Protein AF-A0A415VCZ0-F1 (afdb_monomer_lite)

pLDDT: mean 88.47, std 7.28, range [59.81, 97.19]

Structure (mmCIF, N/CA/C/O backbone):
data_AF-A0A415VCZ0-F1
#
_entry.id   AF-A0A415VCZ0-F1
#
loop_
_atom_site.group_PDB
_atom_site.id
_atom_site.type_symbol
_atom_site.label_atom_id
_atom_site.label_alt_id
_atom_site.label_comp_id
_atom_site.label_asym_id
_atom_site.label_entity_id
_atom_site.label_seq_id
_atom_site.pdbx_PDB_ins_code
_atom_site.Cartn_x
_atom_site.Cartn_y
_atom_site.Cartn_z
_atom_site.occupancy
_atom_site.B_iso_or_equiv
_atom_site.auth_seq_id
_atom_site.auth_comp_id
_atom_site.auth_asym_id
_atom_site.auth_atom_id
_atom_site.pdbx_PDB_model_num
ATOM 1 N N . MET A 1 1 ? 7.143 5.689 17.716 1.00 65.31 1 MET A N 1
ATOM 2 C CA . MET A 1 1 ? 6.639 5.311 16.385 1.00 65.31 1 MET A CA 1
ATOM 3 C C . MET A 1 1 ? 7.524 4.192 15.913 1.00 65.31 1 MET A C 1
ATOM 5 O O . MET A 1 1 ? 8.717 4.418 15.729 1.00 65.31 1 MET A O 1
ATOM 9 N N . ASP A 1 2 ? 6.952 3.003 15.822 1.00 85.00 2 ASP A N 1
ATOM 10 C CA . ASP A 1 2 ? 7.695 1.813 15.439 1.00 85.00 2 ASP A CA 1
ATOM 11 C C . ASP A 1 2 ? 7.909 1.797 13.928 1.00 85.00 2 ASP A C 1
ATOM 13 O O . ASP A 1 2 ? 7.090 2.301 13.151 1.00 85.00 2 ASP A O 1
ATOM 17 N N . ALA A 1 3 ? 9.063 1.277 13.522 1.00 92.06 3 ALA A N 1
ATOM 18 C CA . ALA A 1 3 ? 9.518 1.315 12.146 1.00 92.06 3 ALA A CA 1
ATOM 19 C C . ALA A 1 3 ? 10.310 0.053 11.818 1.00 92.06 3 ALA A C 1
ATOM 21 O O . ALA A 1 3 ? 11.257 -0.302 12.520 1.00 92.06 3 ALA A O 1
ATOM 22 N N . PHE A 1 4 ? 9.958 -0.574 10.703 1.00 95.56 4 PHE A N 1
ATOM 23 C CA . PHE A 1 4 ? 10.697 -1.685 10.123 1.00 95.56 4 PHE A CA 1
ATOM 24 C C . PHE A 1 4 ? 11.292 -1.224 8.801 1.00 95.56 4 PHE A C 1
ATOM 26 O O . PHE A 1 4 ? 10.590 -0.653 7.970 1.00 95.56 4 PHE A O 1
ATOM 33 N N . GLU A 1 5 ? 12.585 -1.462 8.599 1.00 96.75 5 GLU A N 1
ATOM 34 C CA . GLU A 1 5 ? 13.268 -1.171 7.340 1.00 96.75 5 GLU A CA 1
ATOM 35 C C . GLU A 1 5 ? 13.991 -2.422 6.849 1.00 96.75 5 GLU A C 1
ATOM 37 O O . GLU A 1 5 ? 14.791 -3.022 7.565 1.00 96.75 5 GLU A O 1
ATOM 42 N N . TYR A 1 6 ? 13.746 -2.779 5.593 1.00 96.56 6 TYR A N 1
ATOM 43 C CA . TYR A 1 6 ? 14.526 -3.766 4.868 1.00 96.56 6 TYR A CA 1
ATOM 44 C C . TYR A 1 6 ? 15.169 -3.123 3.647 1.00 96.56 6 TYR A C 1
ATOM 46 O O . TYR A 1 6 ? 14.511 -2.431 2.868 1.00 96.56 6 TYR A O 1
ATOM 54 N N . ARG A 1 7 ? 16.458 -3.397 3.447 1.00 97.19 7 ARG A N 1
ATOM 55 C CA . ARG A 1 7 ? 17.233 -2.893 2.316 1.00 97.19 7 ARG A CA 1
ATOM 56 C C . ARG A 1 7 ? 17.904 -4.042 1.577 1.00 97.19 7 ARG A C 1
ATOM 58 O O . ARG A 1 7 ? 18.533 -4.894 2.199 1.00 97.19 7 ARG A O 1
ATOM 65 N N . PHE A 1 8 ? 17.852 -4.014 0.248 1.00 95.88 8 PHE A N 1
ATOM 66 C CA . PHE A 1 8 ? 18.622 -4.930 -0.592 1.00 95.88 8 PHE A CA 1
ATOM 67 C C . PHE A 1 8 ? 19.090 -4.268 -1.887 1.00 95.88 8 PHE A C 1
ATOM 69 O O . PHE A 1 8 ? 18.481 -3.318 -2.375 1.00 95.88 8 PHE A O 1
ATOM 76 N N . THR A 1 9 ? 20.170 -4.794 -2.460 1.00 94.81 9 THR A N 1
ATOM 77 C CA . THR A 1 9 ? 20.721 -4.334 -3.739 1.00 94.81 9 THR A CA 1
ATOM 78 C C . THR A 1 9 ? 20.376 -5.339 -4.832 1.00 94.81 9 THR A C 1
ATOM 80 O O . THR A 1 9 ? 20.633 -6.537 -4.701 1.00 94.81 9 THR A O 1
ATOM 83 N N . SER A 1 10 ? 19.785 -4.852 -5.916 1.00 91.31 10 SER A N 1
ATOM 84 C CA . SER A 1 10 ? 19.474 -5.641 -7.109 1.00 91.31 10 SER A CA 1
ATOM 85 C C . SER A 1 10 ? 20.725 -5.968 -7.924 1.00 91.31 10 SER A C 1
ATOM 87 O O . SER A 1 10 ? 21.788 -5.367 -7.762 1.00 91.31 10 SER A O 1
ATOM 89 N N . LYS A 1 11 ? 20.595 -6.896 -8.878 1.00 88.75 11 LYS A N 1
ATOM 90 C CA . LYS A 1 11 ? 21.693 -7.251 -9.795 1.00 88.75 11 LYS A CA 1
ATOM 91 C C . LYS A 1 11 ? 22.155 -6.085 -10.675 1.00 88.75 11 LYS A C 1
ATOM 93 O O . LYS A 1 11 ? 23.294 -6.095 -11.125 1.00 88.75 11 LYS A O 1
ATOM 98 N N . THR A 1 12 ? 21.282 -5.111 -10.935 1.00 86.50 12 THR A N 1
ATOM 99 C CA . THR A 1 12 ? 21.592 -3.906 -11.721 1.00 86.50 12 THR A CA 1
ATOM 100 C C . THR A 1 12 ? 22.230 -2.799 -10.880 1.00 86.50 12 THR A C 1
ATOM 102 O O . THR A 1 12 ? 22.524 -1.734 -11.412 1.00 86.50 12 THR A O 1
ATOM 105 N N . GLY A 1 13 ? 22.451 -3.034 -9.581 1.00 89.38 13 GLY A N 1
ATOM 106 C CA . GLY A 1 13 ? 23.054 -2.069 -8.663 1.00 89.38 13 GLY A CA 1
ATOM 107 C C . GLY A 1 13 ? 22.066 -1.086 -8.036 1.00 89.38 13 GLY A C 1
ATOM 108 O O . GLY A 1 13 ? 22.472 -0.285 -7.200 1.00 89.38 13 GLY A O 1
ATOM 109 N N . ASP A 1 14 ? 20.775 -1.151 -8.381 1.00 90.75 14 ASP A N 1
ATOM 110 C CA . ASP A 1 14 ? 19.760 -0.339 -7.706 1.00 90.75 14 ASP A CA 1
ATOM 111 C C . ASP A 1 14 ? 19.497 -0.888 -6.302 1.00 90.75 14 ASP A C 1
ATOM 113 O O . ASP A 1 14 ? 19.340 -2.100 -6.126 1.00 90.75 14 ASP A O 1
ATOM 117 N N . ILE A 1 15 ? 19.412 0.001 -5.321 1.00 93.81 15 ILE A N 1
ATOM 118 C CA . ILE A 1 15 ? 19.068 -0.311 -3.937 1.00 93.81 15 ILE A CA 1
ATOM 119 C C . ILE A 1 15 ? 17.565 -0.124 -3.763 1.00 93.81 15 ILE A C 1
ATOM 121 O O . ILE A 1 15 ? 17.024 0.933 -4.082 1.00 93.81 15 ILE A O 1
ATOM 125 N N . TYR A 1 16 ? 16.901 -1.135 -3.225 1.00 92.50 16 TYR A N 1
ATOM 126 C CA . TYR A 1 16 ? 15.500 -1.088 -2.833 1.00 92.50 16 TYR A CA 1
ATOM 127 C C . TYR A 1 16 ? 15.406 -1.012 -1.314 1.00 92.50 16 TYR A C 1
ATOM 129 O O . TYR A 1 16 ? 16.121 -1.720 -0.601 1.00 92.50 16 TYR A O 1
ATOM 137 N N . ILE A 1 17 ? 14.528 -0.141 -0.831 1.00 94.62 17 ILE A N 1
ATOM 138 C CA . ILE A 1 17 ? 14.258 0.086 0.584 1.00 94.62 17 ILE A CA 1
ATOM 139 C C . ILE A 1 17 ? 12.754 -0.082 0.787 1.00 94.62 17 ILE A C 1
ATOM 141 O O . ILE A 1 17 ? 11.959 0.645 0.193 1.00 94.62 17 ILE A O 1
ATOM 145 N N . VAL A 1 18 ? 12.382 -1.044 1.624 1.00 94.38 18 VAL A N 1
ATOM 146 C CA . VAL A 1 18 ? 11.011 -1.282 2.077 1.00 94.38 18 VAL A CA 1
ATOM 147 C C . VAL A 1 18 ? 10.927 -0.794 3.512 1.00 94.38 18 VAL A C 1
ATOM 149 O O . VAL A 1 18 ? 11.653 -1.297 4.367 1.00 94.38 18 VAL A O 1
ATOM 152 N N . ARG A 1 19 ? 10.069 0.189 3.776 1.00 96.19 19 ARG A N 1
ATOM 153 C CA . ARG A 1 19 ? 9.780 0.677 5.126 1.00 96.19 19 ARG A CA 1
ATOM 154 C C . ARG A 1 19 ? 8.329 0.411 5.478 1.00 96.19 19 ARG A C 1
ATOM 156 O O . ARG A 1 19 ? 7.457 0.618 4.640 1.00 96.19 19 ARG A O 1
ATOM 163 N N . ILE A 1 20 ? 8.090 -0.020 6.709 1.00 96.19 20 ILE A N 1
ATOM 164 C CA . ILE A 1 20 ? 6.754 -0.196 7.275 1.00 96.19 20 ILE A CA 1
ATOM 165 C C . ILE A 1 20 ? 6.714 0.600 8.579 1.00 96.19 20 ILE A C 1
ATOM 167 O O . ILE A 1 20 ? 7.493 0.316 9.489 1.00 96.19 20 ILE A O 1
ATOM 171 N N . LEU A 1 21 ? 5.885 1.645 8.631 1.00 96.19 21 LEU A N 1
ATOM 172 C CA . LEU A 1 21 ? 5.853 2.616 9.733 1.00 96.19 21 LEU A CA 1
ATOM 173 C C . LEU A 1 21 ? 4.489 2.614 10.419 1.00 96.19 21 LEU A C 1
ATOM 175 O O . LEU A 1 21 ? 3.471 2.666 9.734 1.00 96.19 21 LEU A O 1
ATOM 179 N N . ASN A 1 22 ? 4.454 2.611 11.753 1.00 93.94 22 ASN A N 1
ATOM 180 C CA . ASN A 1 22 ? 3.203 2.740 12.509 1.00 93.94 22 ASN A CA 1
ATOM 181 C C . ASN A 1 22 ? 2.771 4.211 12.564 1.00 93.94 22 ASN A C 1
ATOM 183 O O . ASN A 1 22 ? 2.914 4.894 13.580 1.00 93.94 22 ASN A O 1
ATOM 187 N N . ASP A 1 23 ? 2.353 4.735 11.416 1.00 92.62 23 ASP A N 1
ATOM 188 C CA . ASP A 1 23 ? 2.027 6.145 11.236 1.00 92.62 23 ASP A CA 1
ATOM 189 C C . ASP A 1 23 ? 0.681 6.385 10.557 1.00 92.62 23 ASP A C 1
ATOM 191 O O . ASP A 1 23 ? 0.299 7.537 10.375 1.00 92.62 23 ASP A O 1
ATOM 195 N N . GLY A 1 24 ? -0.061 5.333 10.207 1.00 83.62 24 GLY A N 1
ATOM 196 C CA . GLY A 1 24 ? -1.292 5.461 9.430 1.00 83.62 24 GLY A CA 1
ATOM 197 C C . GLY A 1 24 ? -2.423 6.144 10.176 1.00 83.62 24 GLY A C 1
ATOM 198 O O . GLY A 1 24 ? -3.198 6.882 9.573 1.00 83.62 24 GLY A O 1
ATOM 199 N N . ALA A 1 25 ? -2.472 5.978 11.498 1.00 86.88 25 ALA A N 1
ATOM 200 C CA . ALA A 1 25 ? -3.499 6.595 12.329 1.00 86.88 25 ALA A CA 1
ATOM 201 C C . ALA A 1 25 ? -3.467 8.135 12.271 1.00 86.88 25 ALA A C 1
ATOM 203 O O . ALA A 1 25 ? -4.499 8.770 12.461 1.00 86.88 25 ALA A O 1
ATOM 204 N N . ARG A 1 26 ? -2.317 8.752 11.948 1.00 84.75 26 ARG A N 1
ATOM 205 C CA . ARG A 1 26 ? -2.166 10.221 11.918 1.00 84.75 26 ARG A CA 1
ATOM 206 C C . ARG A 1 26 ? -3.013 10.914 10.847 1.00 84.75 26 ARG A C 1
ATOM 208 O O . ARG A 1 26 ? -3.170 12.128 10.902 1.00 84.75 26 ARG A O 1
ATOM 215 N N . PHE A 1 27 ? -3.484 10.162 9.856 1.00 83.38 27 PHE A N 1
ATOM 216 C CA . PHE A 1 27 ? -4.276 10.672 8.738 1.00 83.38 27 PHE A CA 1
ATOM 217 C C . PHE A 1 27 ? -5.780 10.436 8.911 1.00 83.38 27 PHE A C 1
ATOM 219 O O . PHE A 1 27 ? -6.549 10.768 8.014 1.00 83.38 27 PHE A O 1
ATOM 226 N N . LEU A 1 28 ? -6.189 9.846 10.036 1.00 93.06 28 LEU A N 1
ATOM 227 C CA . LEU A 1 28 ? -7.574 9.492 10.323 1.00 93.06 28 LEU A CA 1
ATOM 228 C C . LEU A 1 28 ? -8.203 10.499 11.287 1.00 93.06 28 LEU A C 1
ATOM 230 O O . LEU A 1 28 ? -7.509 11.201 12.029 1.00 93.06 28 LEU A O 1
ATOM 234 N N . SER A 1 29 ? -9.531 10.566 11.297 1.00 95.38 29 SER A N 1
ATOM 235 C CA . SER A 1 29 ? -10.258 11.387 12.262 1.00 95.38 29 SER A CA 1
ATOM 236 C C . SER A 1 29 ? -10.029 10.906 13.698 1.00 95.38 29 SER A C 1
ATOM 238 O O . SER A 1 29 ? -9.757 9.732 13.957 1.00 95.38 29 SER A O 1
ATOM 240 N N . SER A 1 30 ? -10.205 11.802 14.672 1.00 94.69 30 SER A N 1
ATOM 241 C CA . SER A 1 30 ? -10.101 11.443 16.093 1.00 94.69 30 SER A CA 1
ATOM 242 C C . SER A 1 30 ? -11.080 10.335 16.496 1.00 94.69 30 SER A C 1
ATOM 244 O O . SER A 1 30 ? -10.741 9.500 17.331 1.00 94.69 30 SER A O 1
ATOM 246 N N . GLU A 1 31 ? -12.270 10.290 15.885 1.00 94.56 31 GLU A N 1
ATOM 247 C CA . GLU A 1 31 ? -13.241 9.214 16.110 1.00 94.56 31 GLU A CA 1
ATOM 248 C C . GLU A 1 31 ? -12.688 7.863 15.645 1.00 94.56 31 GLU A C 1
ATOM 250 O O . GLU A 1 31 ? -12.764 6.871 16.378 1.00 94.56 31 GLU A O 1
ATOM 255 N N . MET A 1 32 ? -12.097 7.827 14.449 1.00 95.38 32 MET A N 1
ATOM 256 C CA . MET A 1 32 ? -11.512 6.612 13.897 1.00 95.38 32 MET A CA 1
ATOM 257 C C . MET A 1 32 ? -10.289 6.164 14.707 1.00 95.38 32 MET A C 1
ATOM 259 O O . MET A 1 32 ? -10.193 4.983 15.034 1.00 95.38 32 MET A O 1
ATOM 263 N N . ILE A 1 33 ? -9.415 7.090 15.120 1.00 95.12 33 ILE A N 1
ATOM 264 C CA . ILE A 1 33 ? -8.268 6.797 15.999 1.00 95.12 33 ILE A CA 1
ATOM 265 C C . ILE A 1 33 ? -8.745 6.139 17.301 1.00 95.12 33 ILE A C 1
ATOM 267 O O . ILE A 1 33 ? -8.295 5.047 17.641 1.00 95.12 33 ILE A O 1
ATOM 271 N N . SER A 1 34 ? -9.733 6.729 17.984 1.00 94.00 34 SER A N 1
ATOM 272 C CA . SER A 1 34 ? -10.296 6.142 19.208 1.00 94.00 34 SER A CA 1
ATOM 273 C C . SER A 1 34 ? -10.954 4.776 18.982 1.00 94.00 34 SER A C 1
ATOM 275 O O . SER A 1 34 ? -10.992 3.947 19.891 1.00 94.00 34 SER A O 1
ATOM 277 N N . ALA A 1 35 ? -11.521 4.521 17.799 1.00 93.56 35 ALA A N 1
ATOM 278 C CA . ALA A 1 35 ? -12.091 3.218 17.467 1.00 93.56 35 ALA A CA 1
ATOM 279 C C . ALA A 1 35 ? -11.009 2.146 17.249 1.00 93.56 35 ALA A C 1
ATOM 281 O O . ALA A 1 35 ? -11.211 1.001 17.657 1.00 93.56 35 ALA A O 1
ATOM 282 N N . LEU A 1 36 ? -9.875 2.510 16.644 1.00 94.25 36 LEU A N 1
ATOM 283 C CA . LEU A 1 36 ? -8.724 1.623 16.454 1.00 94.25 36 LEU A CA 1
ATOM 284 C C . LEU A 1 36 ? -8.101 1.225 17.794 1.00 94.25 36 LEU A C 1
ATOM 286 O O . LEU A 1 36 ? -7.955 0.037 18.062 1.00 94.25 36 LEU A O 1
ATOM 290 N N . GLU A 1 37 ? -7.866 2.195 18.680 1.00 92.38 37 GLU A N 1
ATOM 291 C CA . GLU A 1 37 ? -7.326 1.948 20.026 1.00 92.38 37 GLU A CA 1
ATOM 292 C C . GLU A 1 37 ? -8.208 0.983 20.835 1.00 92.38 37 GLU A C 1
ATOM 294 O O . GLU A 1 37 ? -7.713 0.066 21.484 1.00 92.38 37 GLU A O 1
ATOM 299 N N . LYS A 1 38 ? -9.538 1.138 20.762 1.00 92.62 38 LYS A N 1
ATOM 300 C CA . LYS A 1 38 ? -10.493 0.249 21.452 1.00 92.62 38 LYS A CA 1
ATOM 301 C C . LYS A 1 38 ? -10.558 -1.162 20.874 1.00 92.62 38 LYS A C 1
ATOM 303 O O . LYS A 1 38 ? -11.028 -2.062 21.564 1.00 92.62 38 LYS A O 1
ATOM 308 N N . SER A 1 39 ? -10.184 -1.331 19.609 1.00 89.56 39 SER A N 1
ATOM 309 C CA . SER A 1 39 ? -10.226 -2.621 18.915 1.00 89.56 39 SER A CA 1
ATOM 310 C C . SER A 1 39 ? -8.867 -3.311 18.850 1.00 89.56 39 SER A C 1
ATOM 312 O O . SER A 1 39 ? -8.793 -4.378 18.251 1.00 89.56 39 SER A O 1
ATOM 314 N N . ASP A 1 40 ? -7.839 -2.733 19.487 1.00 93.06 40 ASP A N 1
ATOM 315 C CA . ASP A 1 40 ? -6.455 -3.209 19.424 1.00 93.06 40 ASP A CA 1
ATOM 316 C C . ASP A 1 40 ? -6.011 -3.426 17.970 1.00 93.06 40 ASP A C 1
ATOM 318 O O . ASP A 1 40 ? -5.551 -4.498 17.605 1.00 93.06 40 ASP A O 1
ATOM 322 N N . VAL A 1 41 ? -6.243 -2.427 17.109 1.00 94.75 41 VAL A N 1
ATOM 323 C CA . VAL A 1 41 ? -5.862 -2.450 15.688 1.00 94.75 41 VAL A CA 1
ATOM 324 C C . VAL A 1 41 ? -4.845 -1.356 15.407 1.00 94.75 41 VAL A C 1
ATOM 326 O O . VAL A 1 41 ? -5.044 -0.196 15.768 1.00 94.75 41 VAL A O 1
ATOM 329 N N . GLU A 1 42 ? -3.794 -1.703 14.672 1.00 95.31 42 GLU A N 1
ATOM 330 C CA . GLU A 1 42 ? -2.741 -0.773 14.273 1.00 95.31 42 GLU A CA 1
ATOM 331 C C . GLU A 1 42 ? -2.761 -0.529 12.763 1.00 95.31 42 GLU A C 1
ATOM 333 O O . GLU A 1 42 ? -2.964 -1.454 11.979 1.00 95.31 42 GLU A O 1
ATOM 338 N N . VAL A 1 43 ? -2.512 0.710 12.330 1.00 95.94 43 VAL A N 1
ATOM 339 C CA . VAL A 1 43 ? -2.511 1.077 10.904 1.00 95.94 43 VAL A CA 1
ATOM 340 C C . VAL A 1 43 ? -1.105 1.478 10.473 1.00 95.94 43 VAL A C 1
ATOM 342 O O . VAL A 1 43 ? -0.578 2.512 10.888 1.00 95.94 43 VAL A O 1
ATOM 345 N N . TRP A 1 44 ? -0.515 0.672 9.596 1.00 97.00 44 TRP A N 1
ATOM 346 C CA . TRP A 1 44 ? 0.889 0.754 9.207 1.00 97.00 44 TRP A CA 1
ATOM 347 C C . TRP A 1 44 ? 1.062 1.151 7.740 1.00 97.00 44 TRP A C 1
ATOM 349 O O . TRP A 1 44 ? 0.445 0.571 6.850 1.00 97.00 44 TRP A O 1
ATOM 359 N N . GLY A 1 45 ? 1.929 2.124 7.472 1.00 95.25 45 GLY A N 1
ATOM 360 C CA . GLY A 1 45 ? 2.215 2.610 6.125 1.00 95.25 45 GLY A CA 1
ATOM 361 C C . GLY A 1 45 ? 3.355 1.850 5.474 1.00 95.25 45 GLY A C 1
ATOM 362 O O . GLY A 1 45 ? 4.433 1.741 6.056 1.00 95.25 45 GLY A O 1
ATOM 363 N N . ILE A 1 46 ? 3.136 1.362 4.255 1.00 94.19 46 ILE A N 1
ATOM 364 C CA . ILE A 1 46 ? 4.170 0.790 3.392 1.00 94.19 46 ILE A CA 1
ATOM 365 C C . ILE A 1 46 ? 4.795 1.921 2.571 1.00 94.19 46 ILE A C 1
ATOM 367 O O . ILE A 1 46 ? 4.105 2.626 1.838 1.00 94.19 46 ILE A O 1
ATOM 371 N N . TYR A 1 47 ? 6.118 2.041 2.624 1.00 92.69 47 TYR A N 1
ATOM 372 C CA . TYR A 1 47 ? 6.889 2.996 1.834 1.00 92.69 47 TYR A CA 1
ATOM 373 C C . TYR A 1 47 ? 7.959 2.253 1.040 1.00 92.69 47 TYR A C 1
ATOM 375 O O . TYR A 1 47 ? 8.798 1.543 1.601 1.00 92.69 47 TYR A O 1
ATOM 383 N N . LEU A 1 48 ? 7.924 2.412 -0.282 1.00 90.50 48 LEU A N 1
ATOM 384 C CA . LEU A 1 48 ? 8.817 1.728 -1.211 1.00 90.50 48 LEU A CA 1
ATOM 385 C C . LEU A 1 48 ? 9.706 2.749 -1.908 1.00 90.50 48 LEU A C 1
ATOM 387 O O . LEU A 1 48 ? 9.235 3.516 -2.743 1.00 90.50 48 LEU A O 1
ATOM 391 N N . ASN A 1 49 ? 11.001 2.708 -1.608 1.00 89.75 49 ASN A N 1
ATOM 392 C CA . ASN A 1 49 ? 11.984 3.587 -2.226 1.00 89.75 49 ASN A CA 1
ATOM 393 C C . ASN A 1 49 ? 12.976 2.779 -3.058 1.00 89.75 49 ASN A C 1
ATOM 395 O O . ASN A 1 49 ? 13.429 1.701 -2.665 1.00 89.75 49 ASN A O 1
ATOM 399 N N . ARG A 1 50 ? 13.366 3.345 -4.196 1.00 89.06 50 ARG A N 1
ATOM 400 C CA . ARG A 1 50 ? 14.486 2.877 -5.010 1.00 89.06 50 ARG A CA 1
ATOM 401 C C . ARG A 1 50 ? 15.575 3.941 -4.973 1.00 89.06 50 ARG A C 1
ATOM 403 O O . ARG A 1 50 ? 15.278 5.120 -4.891 1.00 89.06 50 ARG A O 1
ATOM 410 N N . ILE A 1 51 ? 16.838 3.545 -5.007 1.00 89.88 51 ILE A N 1
ATOM 411 C CA . ILE A 1 51 ? 17.982 4.446 -5.156 1.00 89.88 51 ILE A CA 1
ATOM 412 C C . ILE A 1 51 ? 18.873 3.836 -6.228 1.00 89.88 51 ILE A C 1
ATOM 414 O O . ILE A 1 51 ? 19.322 2.701 -6.079 1.00 89.88 51 ILE A O 1
ATOM 418 N N . GLY A 1 52 ? 19.123 4.558 -7.318 1.00 85.69 52 GLY A N 1
ATOM 419 C CA . GLY A 1 52 ? 19.973 4.052 -8.390 1.00 85.69 52 GLY A CA 1
ATOM 420 C C . GLY A 1 52 ? 19.698 4.697 -9.739 1.00 85.69 52 GLY A C 1
ATOM 421 O O . GLY A 1 52 ? 19.413 5.885 -9.828 1.00 85.69 52 GLY A O 1
ATOM 422 N N . SER A 1 53 ? 19.824 3.898 -10.794 1.00 78.44 53 SER A N 1
ATOM 423 C CA . SER A 1 53 ? 19.819 4.345 -12.188 1.00 78.44 53 SER A CA 1
ATOM 424 C C . SER A 1 53 ? 18.424 4.600 -12.761 1.00 78.44 53 SER A C 1
ATOM 426 O O . SER A 1 53 ? 18.314 5.310 -13.755 1.00 78.44 53 SER A O 1
ATOM 428 N N . TYR A 1 54 ? 17.380 3.983 -12.188 1.00 79.94 54 TYR A N 1
ATOM 429 C CA . TYR A 1 54 ? 15.990 4.030 -12.679 1.00 79.94 54 TYR A CA 1
ATOM 430 C C . TYR A 1 54 ? 15.826 3.678 -14.172 1.00 79.94 54 TYR A C 1
ATOM 432 O O . TYR A 1 54 ? 14.806 3.968 -14.786 1.00 79.94 54 TYR A O 1
ATOM 440 N N . LYS A 1 55 ? 16.807 3.005 -14.783 1.00 79.88 55 LYS A N 1
ATOM 441 C CA . LYS A 1 55 ? 16.772 2.698 -16.223 1.00 79.88 55 LYS A CA 1
ATOM 442 C C . LYS A 1 55 ? 15.862 1.527 -16.566 1.00 79.88 55 LYS A C 1
ATOM 444 O O . LYS A 1 55 ? 15.373 1.426 -17.687 1.00 79.88 55 LYS A O 1
ATOM 449 N N . HIS A 1 56 ? 15.663 0.619 -15.617 1.00 82.69 56 HIS A N 1
ATOM 450 C CA . HIS A 1 56 ? 14.972 -0.643 -15.853 1.00 82.69 56 HIS A CA 1
ATOM 451 C C . HIS A 1 56 ? 13.761 -0.790 -14.943 1.00 82.69 56 HIS A C 1
ATOM 453 O O . HIS A 1 56 ? 13.814 -0.431 -13.765 1.00 82.69 56 HIS A O 1
ATOM 459 N N . VAL A 1 57 ? 12.687 -1.363 -15.484 1.00 85.38 57 VAL A N 1
ATOM 460 C CA . VAL A 1 57 ? 11.532 -1.810 -14.697 1.00 85.38 57 VAL A CA 1
ATOM 461 C C . VAL A 1 57 ? 11.985 -2.781 -13.604 1.00 85.38 57 VAL A C 1
ATOM 463 O O . VAL A 1 57 ? 12.942 -3.535 -13.793 1.00 85.38 57 VAL A O 1
ATOM 466 N N . THR A 1 58 ? 11.315 -2.768 -12.453 1.00 84.88 58 THR A N 1
ATOM 467 C CA . THR A 1 58 ? 11.644 -3.683 -11.354 1.00 84.88 58 THR A CA 1
ATOM 468 C C . THR A 1 58 ? 11.402 -5.129 -11.783 1.00 84.88 58 THR A C 1
ATOM 470 O O . THR A 1 58 ? 10.312 -5.490 -12.232 1.00 84.88 58 THR A O 1
ATOM 473 N N . GLY A 1 59 ? 12.439 -5.961 -11.672 1.00 84.88 59 GLY A N 1
ATOM 474 C CA . GLY A 1 59 ? 12.383 -7.358 -12.083 1.00 84.88 59 GLY A CA 1
ATOM 475 C C . GLY A 1 59 ? 11.562 -8.218 -11.123 1.00 84.88 59 GLY A C 1
ATOM 476 O O . GLY A 1 59 ? 11.404 -7.900 -9.946 1.00 84.88 59 GLY A O 1
ATOM 477 N N . ILE A 1 60 ? 11.086 -9.370 -11.604 1.00 84.50 60 ILE A N 1
ATOM 478 C CA . ILE A 1 60 ? 10.247 -10.280 -10.806 1.00 84.50 60 ILE A CA 1
ATOM 479 C C . ILE A 1 60 ? 10.924 -10.762 -9.514 1.00 84.50 60 ILE A C 1
ATOM 481 O O . ILE A 1 60 ? 10.250 -10.939 -8.503 1.00 84.50 60 ILE A O 1
ATOM 485 N N . ARG A 1 61 ? 12.252 -10.929 -9.532 1.00 88.06 61 ARG A N 1
ATOM 486 C CA . ARG A 1 61 ? 13.037 -11.311 -8.353 1.00 88.06 61 ARG A CA 1
ATOM 487 C C . ARG A 1 61 ? 13.006 -10.224 -7.279 1.00 88.06 61 ARG A C 1
ATOM 489 O O . ARG A 1 61 ? 12.783 -10.542 -6.118 1.00 88.06 61 ARG A O 1
ATOM 496 N N . ASP A 1 62 ? 13.213 -8.970 -7.668 1.00 89.62 62 ASP A N 1
ATOM 497 C CA . ASP A 1 62 ? 13.221 -7.844 -6.732 1.00 89.62 62 ASP A CA 1
ATOM 498 C C . ASP A 1 62 ? 11.811 -7.615 -6.166 1.00 89.62 62 ASP A C 1
ATOM 500 O O . ASP A 1 62 ? 11.657 -7.444 -4.960 1.00 89.62 62 ASP A O 1
ATOM 504 N N . LEU A 1 63 ? 10.770 -7.734 -7.004 1.00 87.00 63 LEU A N 1
ATOM 505 C CA . LEU A 1 63 ? 9.372 -7.721 -6.549 1.00 87.00 63 LEU A CA 1
ATOM 506 C C . LEU A 1 63 ? 9.090 -8.831 -5.530 1.00 87.00 63 LEU A C 1
ATOM 508 O O . LEU A 1 63 ? 8.446 -8.575 -4.522 1.00 87.00 63 LEU A O 1
ATOM 512 N N . SER A 1 64 ? 9.591 -10.049 -5.760 1.00 86.56 64 SER A N 1
ATOM 513 C CA . SER A 1 64 ? 9.416 -11.161 -4.818 1.00 86.56 64 SER A CA 1
ATOM 514 C C . SER A 1 64 ? 10.099 -10.898 -3.477 1.00 86.56 64 SER A C 1
ATOM 516 O O . SER A 1 64 ? 9.542 -11.259 -2.444 1.00 86.56 64 SER A O 1
ATOM 518 N N . LEU A 1 65 ? 11.275 -10.263 -3.473 1.00 90.69 65 LEU A N 1
ATOM 519 C CA . LEU A 1 65 ? 11.945 -9.868 -2.234 1.00 90.69 65 LEU A CA 1
ATOM 520 C C . LEU A 1 65 ? 11.122 -8.823 -1.480 1.00 90.69 65 LEU A C 1
ATOM 522 O O . LEU A 1 65 ? 10.882 -9.011 -0.294 1.00 90.69 65 LEU A O 1
ATOM 526 N N . ILE A 1 66 ? 10.635 -7.784 -2.167 1.00 90.94 66 ILE A N 1
ATOM 527 C CA . ILE A 1 66 ? 9.758 -6.760 -1.576 1.00 90.94 66 ILE A CA 1
ATOM 528 C C . ILE A 1 66 ? 8.506 -7.409 -0.971 1.00 90.94 66 ILE A C 1
ATOM 530 O O . ILE A 1 66 ? 8.210 -7.185 0.202 1.00 90.94 66 ILE A O 1
ATOM 534 N N . SER A 1 67 ? 7.819 -8.264 -1.738 1.00 88.56 67 SER A N 1
ATOM 535 C CA . SER A 1 67 ? 6.661 -9.027 -1.269 1.00 88.56 67 SER A CA 1
ATOM 536 C C . SER A 1 67 ? 6.977 -9.810 0.005 1.00 88.56 67 SER A C 1
ATOM 538 O O . SER A 1 67 ? 6.290 -9.659 1.009 1.00 88.56 67 SER A O 1
ATOM 540 N N . ASN A 1 68 ? 8.041 -10.611 0.008 1.00 89.19 68 ASN A N 1
ATOM 541 C CA . ASN A 1 68 ? 8.359 -11.461 1.153 1.00 89.19 68 ASN A CA 1
ATOM 542 C C . ASN A 1 68 ? 8.585 -10.665 2.444 1.00 89.19 68 ASN A C 1
ATOM 544 O O . ASN A 1 68 ? 8.257 -11.161 3.520 1.00 89.19 68 ASN A O 1
ATOM 548 N N . GLN A 1 69 ? 9.108 -9.440 2.355 1.00 91.62 69 GLN A N 1
ATOM 549 C CA . GLN A 1 69 ? 9.290 -8.586 3.530 1.00 91.62 69 GLN A CA 1
ATOM 550 C C . GLN A 1 69 ? 7.966 -8.052 4.066 1.00 91.62 69 GLN A C 1
ATOM 552 O O . GLN A 1 69 ? 7.714 -8.154 5.264 1.00 91.62 69 GLN A O 1
ATOM 557 N N . ILE A 1 70 ? 7.100 -7.548 3.181 1.00 92.31 70 ILE A N 1
ATOM 558 C CA . ILE A 1 70 ? 5.755 -7.089 3.555 1.00 92.31 70 ILE A CA 1
ATOM 559 C C . ILE A 1 70 ? 4.964 -8.250 4.169 1.00 92.31 70 ILE A C 1
ATOM 561 O O . ILE A 1 70 ? 4.350 -8.092 5.220 1.00 92.31 70 ILE A O 1
ATOM 565 N N . TYR A 1 71 ? 5.041 -9.436 3.559 1.00 89.69 71 TYR A N 1
ATOM 566 C CA . TYR A 1 71 ? 4.422 -10.651 4.082 1.00 89.69 71 TYR A CA 1
ATOM 567 C C . TYR A 1 71 ? 4.941 -11.025 5.472 1.00 89.69 71 TYR A C 1
ATOM 569 O O . TYR A 1 71 ? 4.145 -11.267 6.374 1.00 89.69 71 TYR A O 1
ATOM 577 N N . SER A 1 72 ? 6.264 -11.075 5.647 1.00 90.88 72 SER A N 1
ATOM 578 C CA . SER A 1 72 ? 6.872 -11.466 6.923 1.00 90.88 72 SER A CA 1
ATOM 579 C C . SER A 1 72 ? 6.441 -10.532 8.048 1.00 90.88 72 SER A C 1
ATOM 581 O O . SER A 1 72 ? 6.087 -11.013 9.120 1.00 90.88 72 SER A O 1
ATOM 583 N N . PHE A 1 73 ? 6.394 -9.222 7.777 1.00 93.38 73 PHE A N 1
ATOM 584 C CA . PHE A 1 73 ? 5.843 -8.247 8.712 1.00 93.38 73 PHE A CA 1
ATOM 585 C C . PHE A 1 73 ? 4.373 -8.542 9.015 1.00 93.38 73 PHE A C 1
ATOM 587 O O . PHE A 1 73 ? 4.002 -8.687 10.175 1.00 93.38 73 PHE A O 1
ATOM 594 N N . PHE A 1 74 ? 3.535 -8.673 7.986 1.00 91.56 74 PHE A N 1
ATOM 595 C CA . PHE A 1 74 ? 2.098 -8.855 8.175 1.00 91.56 74 PHE A CA 1
ATOM 596 C C . PHE A 1 74 ? 1.765 -10.128 8.961 1.00 91.56 74 PHE A C 1
ATOM 598 O O . PHE A 1 74 ? 0.848 -10.136 9.776 1.00 91.56 74 PHE A O 1
ATOM 605 N N . ARG A 1 75 ? 2.550 -11.195 8.766 1.00 90.06 75 ARG A N 1
ATOM 606 C CA . ARG A 1 75 ? 2.412 -12.466 9.484 1.00 90.06 75 ARG A CA 1
ATOM 607 C C . ARG A 1 75 ? 2.797 -12.374 10.960 1.00 90.06 75 ARG A C 1
ATOM 609 O O . ARG A 1 75 ? 2.292 -13.164 11.744 1.00 90.06 75 ARG A O 1
ATOM 616 N N . SER A 1 76 ? 3.708 -11.476 11.331 1.00 92.38 76 SER A N 1
ATOM 617 C CA . SER A 1 76 ? 4.146 -11.317 12.723 1.00 92.38 76 SER A CA 1
ATOM 618 C C . SER A 1 76 ? 3.362 -10.255 13.500 1.00 92.38 76 SER A C 1
ATOM 620 O O . SER A 1 76 ? 3.650 -10.061 14.676 1.00 92.38 76 SER A O 1
ATOM 622 N N . HIS A 1 77 ? 2.415 -9.562 12.858 1.00 94.25 77 HIS A N 1
ATOM 623 C CA . HIS A 1 77 ? 1.605 -8.498 13.457 1.00 94.25 77 HIS A CA 1
ATOM 624 C C . HIS A 1 77 ? 0.126 -8.756 13.147 1.00 94.25 77 HIS A C 1
ATOM 626 O O . HIS A 1 77 ? -0.414 -8.287 12.144 1.00 94.25 77 HIS A O 1
ATOM 632 N N . ASP A 1 78 ? -0.526 -9.560 13.985 1.00 92.12 78 ASP A N 1
ATOM 633 C CA . ASP A 1 78 ? -1.899 -10.020 13.737 1.00 92.12 78 ASP A CA 1
ATOM 634 C C . ASP A 1 78 ? -2.942 -8.901 13.827 1.00 92.12 78 ASP A C 1
ATOM 636 O O . ASP A 1 78 ? -3.967 -8.959 13.153 1.00 92.12 78 ASP A O 1
ATOM 640 N N . ASN A 1 79 ? -2.648 -7.840 14.577 1.00 94.62 79 ASN A N 1
ATOM 641 C CA . ASN A 1 79 ? -3.488 -6.654 14.685 1.00 94.62 79 ASN A CA 1
ATOM 642 C C . ASN A 1 79 ? -3.220 -5.580 13.613 1.00 94.62 79 ASN A C 1
ATOM 644 O O . ASN A 1 79 ? -3.892 -4.545 13.608 1.00 94.62 79 ASN A O 1
ATOM 648 N N . ALA A 1 80 ? -2.277 -5.798 12.693 1.00 95.00 80 ALA A N 1
ATOM 649 C CA . ALA A 1 80 ? -1.916 -4.794 11.702 1.00 95.00 80 ALA A CA 1
ATOM 650 C C . ALA A 1 80 ? -2.910 -4.729 10.531 1.00 95.00 80 ALA A C 1
ATOM 652 O O . ALA A 1 80 ? -3.281 -5.737 9.935 1.00 95.00 80 ALA A O 1
ATOM 653 N N . ILE A 1 81 ? -3.238 -3.507 10.123 1.00 95.75 81 ILE A N 1
ATOM 654 C CA . ILE A 1 81 ? -3.780 -3.150 8.812 1.00 95.75 81 ILE A CA 1
ATOM 655 C C . ILE A 1 81 ? -2.686 -2.386 8.074 1.00 95.75 81 ILE A C 1
ATOM 657 O O . ILE A 1 81 ? -2.131 -1.430 8.615 1.00 95.75 81 ILE A O 1
ATOM 661 N N . LEU A 1 82 ? -2.375 -2.773 6.836 1.00 95.38 82 LEU A N 1
ATOM 662 C CA . LEU A 1 82 ? -1.379 -2.055 6.037 1.00 95.38 82 LEU A CA 1
ATOM 663 C C . LEU A 1 82 ? -2.065 -1.115 5.057 1.00 95.38 82 LEU A C 1
ATOM 665 O O . LEU A 1 82 ? -3.067 -1.482 4.448 1.00 95.38 82 LEU A O 1
ATOM 669 N N . TYR A 1 83 ? -1.484 0.059 4.836 1.00 94.81 83 TYR A N 1
ATOM 670 C CA . TYR A 1 83 ? -1.866 0.925 3.730 1.00 94.81 83 TYR A CA 1
ATOM 671 C C . TYR A 1 83 ? -0.670 1.263 2.840 1.00 94.81 83 TYR A C 1
ATOM 673 O O . TYR A 1 83 ? 0.469 1.356 3.297 1.00 94.81 83 TYR A O 1
ATOM 681 N N . TYR A 1 84 ? -0.935 1.456 1.553 1.00 93.62 84 TYR A N 1
ATOM 682 C CA . TYR A 1 84 ? 0.039 1.928 0.575 1.00 93.62 84 TYR A CA 1
ATOM 683 C C . TYR A 1 84 ? -0.581 3.036 -0.268 1.00 93.62 84 TYR A C 1
ATOM 685 O O . TYR A 1 84 ? -1.598 2.820 -0.926 1.00 93.62 84 TYR A O 1
ATOM 693 N N . VAL A 1 85 ? 0.037 4.216 -0.255 1.00 91.62 85 VAL A N 1
ATOM 694 C CA . VAL A 1 85 ? -0.375 5.356 -1.082 1.00 91.62 85 VAL A CA 1
ATOM 695 C C . VAL A 1 85 ? 0.429 5.339 -2.379 1.00 91.62 85 VAL A C 1
ATOM 697 O O . VAL A 1 85 ? 1.658 5.350 -2.360 1.00 91.62 85 VAL A O 1
ATOM 700 N N . CYS A 1 86 ? -0.257 5.344 -3.519 1.00 90.06 86 CYS A N 1
ATOM 701 C CA . CYS A 1 86 ? 0.370 5.467 -4.830 1.00 90.06 86 CYS A CA 1
ATOM 702 C C . CYS A 1 86 ? 0.672 6.944 -5.122 1.00 90.06 86 CYS A C 1
ATOM 704 O O . CYS A 1 86 ? -0.053 7.575 -5.887 1.00 90.06 86 CYS A O 1
ATOM 706 N N . ASP A 1 87 ? 1.719 7.505 -4.509 1.00 81.31 87 ASP A N 1
ATOM 707 C CA . ASP A 1 87 ? 2.147 8.883 -4.803 1.00 81.31 87 ASP A CA 1
ATOM 708 C C . ASP A 1 87 ? 2.740 9.015 -6.223 1.00 81.31 87 ASP A C 1
ATOM 710 O O . ASP A 1 87 ? 3.021 8.019 -6.894 1.00 81.31 87 ASP A O 1
ATOM 714 N N . ASP A 1 88 ? 2.933 10.244 -6.690 1.00 77.06 88 ASP A N 1
ATOM 715 C CA . ASP A 1 88 ? 3.611 10.606 -7.942 1.00 77.06 88 ASP A CA 1
ATOM 716 C C . ASP A 1 88 ? 4.984 11.263 -7.712 1.00 77.06 88 ASP A C 1
ATOM 718 O O . ASP A 1 88 ? 5.617 11.726 -8.660 1.00 77.06 88 ASP A O 1
ATOM 722 N N . ILE A 1 89 ? 5.471 11.281 -6.465 1.00 75.25 89 ILE A N 1
ATOM 723 C CA . ILE A 1 89 ? 6.667 12.031 -6.059 1.00 75.25 89 ILE A CA 1
ATOM 724 C C . ILE A 1 89 ? 7.931 11.394 -6.638 1.00 75.25 89 ILE A C 1
ATOM 726 O O . ILE A 1 89 ? 8.831 12.091 -7.108 1.00 75.25 89 ILE A O 1
ATOM 730 N N . ALA A 1 90 ? 8.022 10.064 -6.583 1.00 72.62 90 ALA A N 1
ATOM 731 C CA . ALA A 1 90 ? 9.170 9.335 -7.114 1.00 72.62 90 ALA A CA 1
ATOM 732 C C . ALA A 1 90 ? 8.854 8.702 -8.475 1.00 72.62 90 ALA A C 1
ATOM 734 O O . ALA A 1 90 ? 7.838 8.027 -8.652 1.00 72.62 90 ALA A O 1
ATO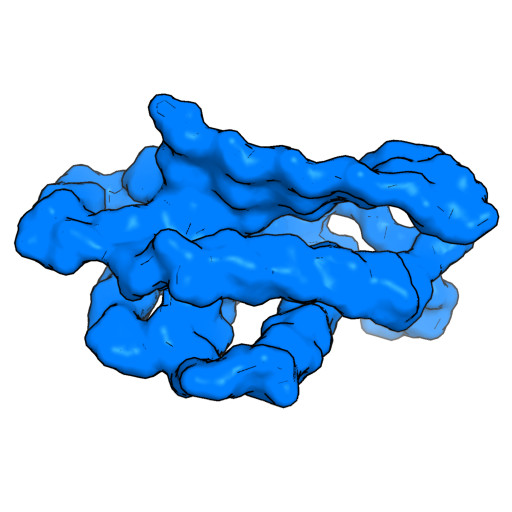M 735 N N . ASP A 1 91 ? 9.759 8.857 -9.438 1.00 72.94 91 ASP A N 1
ATOM 736 C CA . ASP A 1 91 ? 9.578 8.224 -10.740 1.00 72.94 91 ASP A CA 1
ATOM 737 C C . ASP A 1 91 ? 9.630 6.692 -10.608 1.00 72.94 91 ASP A C 1
ATOM 739 O O . ASP A 1 91 ? 10.422 6.122 -9.846 1.00 72.94 91 ASP A O 1
ATOM 743 N N . VAL A 1 92 ? 8.770 6.010 -11.360 1.00 79.69 92 VAL A N 1
ATOM 744 C CA . VAL A 1 92 ? 8.744 4.550 -11.436 1.00 79.69 92 VAL A CA 1
ATOM 745 C C . VAL A 1 92 ? 8.972 4.171 -12.884 1.00 79.69 92 VAL A C 1
ATOM 747 O O . VAL A 1 92 ? 8.133 4.483 -13.727 1.00 79.69 92 VAL A O 1
ATOM 750 N N . PRO A 1 93 ? 10.060 3.449 -13.201 1.00 85.00 93 PRO A N 1
ATOM 751 C CA . PRO A 1 93 ? 10.342 3.093 -14.580 1.00 85.00 93 PRO A CA 1
ATOM 752 C C . PRO A 1 93 ? 9.181 2.305 -15.193 1.00 85.00 93 PRO A C 1
ATOM 754 O O . PRO A 1 93 ? 8.818 1.218 -14.731 1.00 85.00 93 PRO A O 1
ATOM 757 N N . MET A 1 94 ? 8.612 2.878 -16.250 1.00 87.62 94 MET A N 1
ATOM 758 C CA . MET A 1 94 ? 7.548 2.303 -17.071 1.00 87.62 94 MET A CA 1
ATOM 759 C C . MET A 1 94 ? 8.107 1.903 -18.430 1.00 87.62 94 MET A C 1
ATOM 761 O O . MET A 1 94 ? 8.953 2.606 -18.984 1.00 87.62 94 MET A O 1
ATOM 765 N N . ASN A 1 95 ? 7.603 0.804 -18.993 1.00 84.94 95 ASN A N 1
ATOM 766 C CA . ASN A 1 95 ? 7.907 0.470 -20.382 1.00 84.94 95 ASN A CA 1
ATOM 767 C C . ASN A 1 95 ? 7.221 1.451 -21.353 1.00 84.94 95 ASN A C 1
ATOM 769 O O . ASN A 1 95 ? 6.194 2.052 -21.028 1.00 84.94 95 ASN A O 1
ATOM 773 N N . ASP A 1 96 ? 7.777 1.584 -22.558 1.00 86.38 96 ASP A N 1
ATOM 774 C CA . ASP A 1 96 ? 7.327 2.579 -23.542 1.00 86.38 96 ASP A CA 1
ATOM 775 C C . ASP A 1 96 ? 5.878 2.369 -23.981 1.00 86.38 96 ASP A C 1
ATOM 777 O O . ASP A 1 96 ? 5.153 3.331 -24.214 1.00 86.38 96 ASP A O 1
ATOM 781 N N . ARG A 1 97 ? 5.414 1.115 -24.004 1.00 88.62 97 A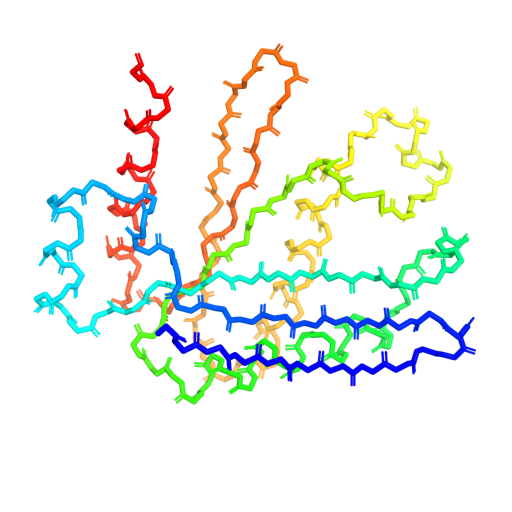RG A N 1
ATOM 782 C CA . ARG A 1 97 ? 4.014 0.795 -24.290 1.00 88.62 97 ARG A CA 1
ATOM 783 C C . ARG A 1 97 ? 3.071 1.426 -23.263 1.00 88.62 97 ARG A C 1
ATOM 785 O O . ARG A 1 97 ? 2.065 2.000 -23.657 1.00 88.62 97 ARG A O 1
ATOM 792 N N . LYS A 1 98 ? 3.375 1.344 -21.962 1.00 88.62 98 LYS A N 1
ATOM 793 C CA . LYS A 1 98 ? 2.538 1.954 -20.912 1.00 88.62 98 LYS A CA 1
ATOM 794 C C . LYS A 1 98 ? 2.526 3.472 -20.984 1.00 88.62 98 LYS A C 1
ATOM 796 O O . LYS A 1 98 ? 1.469 4.071 -20.815 1.00 88.62 98 LYS A O 1
ATOM 801 N N . LYS A 1 99 ? 3.668 4.076 -21.311 1.00 86.12 99 LYS A N 1
ATOM 802 C CA . LYS A 1 99 ? 3.750 5.518 -21.563 1.00 86.12 99 LYS A CA 1
ATOM 803 C C . LYS A 1 99 ? 2.893 5.923 -22.767 1.00 86.12 99 LYS A C 1
ATOM 805 O O . LYS A 1 99 ? 2.129 6.873 -22.669 1.00 86.12 99 LYS A O 1
ATOM 810 N N . ALA A 1 100 ? 2.962 5.169 -23.867 1.00 89.38 100 ALA A N 1
ATOM 811 C CA . ALA A 1 100 ? 2.162 5.414 -25.069 1.00 89.38 100 ALA A CA 1
ATOM 812 C C . ALA A 1 100 ? 0.650 5.202 -24.850 1.00 89.38 100 ALA A C 1
ATOM 814 O O . ALA A 1 100 ? -0.157 5.879 -25.476 1.00 89.38 100 ALA A O 1
ATOM 815 N N . GLU A 1 101 ? 0.264 4.301 -23.940 1.00 90.88 101 GLU A N 1
ATOM 816 C CA . GLU A 1 101 ? -1.124 4.112 -23.482 1.00 90.88 101 GLU A CA 1
ATOM 817 C C . GLU A 1 101 ? -1.608 5.244 -22.542 1.00 90.88 101 GLU A C 1
ATOM 819 O O . GLU A 1 101 ? -2.751 5.207 -22.096 1.00 90.88 101 GLU A O 1
ATOM 824 N N . GLY A 1 102 ? -0.765 6.237 -22.227 1.00 87.38 102 GLY A N 1
ATOM 825 C CA . GLY A 1 102 ? -1.129 7.399 -21.410 1.00 87.38 102 GLY A CA 1
ATOM 826 C C . GLY A 1 102 ? -1.165 7.136 -19.903 1.00 87.38 102 GLY A C 1
ATOM 827 O O . GLY A 1 102 ? -1.859 7.842 -19.178 1.00 87.38 102 GLY A O 1
ATOM 828 N N . PHE A 1 103 ? -0.459 6.114 -19.407 1.00 88.56 103 PHE A N 1
ATOM 829 C CA . PHE A 1 103 ? -0.484 5.789 -17.979 1.00 88.56 103 PHE A CA 1
ATOM 830 C C . PHE A 1 103 ? 0.203 6.882 -17.156 1.00 88.56 103 PHE A C 1
ATOM 832 O O . PHE A 1 103 ? 1.365 7.212 -17.397 1.00 88.56 103 PHE A O 1
ATOM 839 N N . THR A 1 104 ? -0.489 7.370 -16.125 1.00 87.25 104 THR A N 1
ATOM 840 C CA . THR A 1 104 ? 0.131 8.180 -15.073 1.00 87.25 104 THR A CA 1
ATOM 841 C C . THR A 1 104 ? 0.997 7.300 -14.168 1.00 87.25 104 THR A C 1
ATOM 843 O O . THR A 1 104 ? 0.792 6.084 -14.066 1.00 87.25 104 THR A O 1
ATOM 846 N N . VAL A 1 105 ? 1.962 7.912 -13.474 1.00 85.81 105 VAL A N 1
ATOM 847 C CA . VAL A 1 105 ? 2.805 7.214 -12.486 1.00 85.81 105 VAL A CA 1
ATOM 848 C C . VAL A 1 105 ? 1.941 6.572 -11.395 1.00 85.81 105 VAL A C 1
ATOM 850 O O . VAL A 1 105 ? 2.150 5.405 -11.061 1.00 85.81 105 VAL A O 1
ATOM 853 N N . GLN A 1 106 ? 0.928 7.291 -10.902 1.00 87.88 106 GLN A N 1
ATOM 854 C CA . GLN A 1 106 ? 0.006 6.816 -9.863 1.00 87.88 106 GLN A CA 1
ATOM 855 C C . GLN A 1 106 ? -0.793 5.601 -10.338 1.00 87.88 106 GLN A C 1
ATOM 857 O O . GLN A 1 106 ? -0.822 4.573 -9.661 1.00 87.88 106 GLN A O 1
ATOM 862 N N . TYR A 1 107 ? -1.369 5.665 -11.544 1.00 87.94 107 TYR A N 1
ATOM 863 C CA . TYR A 1 107 ? -2.132 4.551 -12.104 1.00 87.94 107 TYR A CA 1
ATOM 864 C C . TYR A 1 107 ? -1.250 3.323 -12.370 1.00 87.94 107 TYR A C 1
ATOM 866 O O . TYR A 1 107 ? -1.647 2.181 -12.121 1.00 87.94 107 TYR A O 1
ATOM 874 N N . TYR A 1 108 ? -0.018 3.534 -12.838 1.00 88.69 108 TYR A N 1
ATOM 875 C CA . TYR A 1 108 ? 0.929 2.440 -13.014 1.00 88.69 108 TYR A CA 1
ATOM 876 C C . TYR A 1 108 ? 1.326 1.794 -11.680 1.00 88.69 108 TYR A C 1
ATOM 878 O O . TYR A 1 108 ? 1.353 0.564 -11.589 1.00 88.69 108 TYR A O 1
ATOM 886 N N . ARG A 1 109 ? 1.574 2.594 -10.636 1.00 88.69 109 ARG A N 1
ATOM 887 C CA . ARG A 1 109 ? 1.855 2.112 -9.275 1.00 88.69 109 ARG A CA 1
ATOM 888 C C . ARG A 1 109 ? 0.695 1.323 -8.688 1.00 88.69 109 ARG A C 1
ATOM 890 O O . ARG A 1 109 ? 0.944 0.222 -8.213 1.00 88.69 109 ARG A O 1
ATOM 897 N N . ASN A 1 110 ? -0.536 1.820 -8.810 1.00 90.00 110 ASN A N 1
ATOM 898 C CA . ASN A 1 110 ? -1.755 1.103 -8.421 1.00 90.00 110 ASN A CA 1
ATOM 899 C C . ASN A 1 110 ? -1.751 -0.310 -9.025 1.00 90.00 110 ASN A C 1
ATOM 901 O O . ASN A 1 110 ? -1.750 -1.312 -8.315 1.00 90.00 110 ASN A O 1
ATOM 905 N N . ARG A 1 111 ? -1.562 -0.417 -10.347 1.00 88.31 111 ARG A N 1
ATOM 906 C CA . ARG A 1 111 ? -1.495 -1.723 -11.022 1.00 88.31 111 ARG A CA 1
ATOM 907 C C . ARG A 1 111 ? -0.337 -2.609 -10.564 1.00 88.31 111 ARG A C 1
ATOM 909 O O . ARG A 1 111 ? -0.504 -3.832 -10.484 1.00 88.31 111 ARG A O 1
ATOM 916 N N . LEU A 1 112 ? 0.842 -2.032 -10.332 1.00 86.06 112 LEU A N 1
ATOM 917 C CA . LEU A 1 112 ? 1.992 -2.776 -9.817 1.00 86.06 112 LEU A CA 1
ATOM 918 C C . LEU A 1 112 ? 1.717 -3.303 -8.410 1.00 86.06 112 LEU A C 1
ATOM 920 O O . LEU A 1 112 ? 2.020 -4.464 -8.144 1.00 86.06 112 LEU A O 1
ATOM 924 N N . PHE A 1 113 ? 1.120 -2.486 -7.545 1.00 87.38 113 PHE A N 1
ATOM 925 C CA . PHE A 1 113 ? 0.795 -2.860 -6.179 1.00 87.38 113 PHE A CA 1
ATOM 926 C C . PHE A 1 113 ? -0.304 -3.920 -6.135 1.00 87.38 113 PHE A C 1
ATOM 928 O O . PHE A 1 113 ? -0.108 -4.945 -5.492 1.00 87.38 113 PHE A O 1
ATOM 935 N N . THR A 1 114 ? -1.380 -3.788 -6.917 1.00 85.38 114 THR A N 1
ATOM 936 C CA . THR A 1 114 ? -2.384 -4.858 -7.063 1.00 85.38 114 THR A CA 1
ATOM 937 C C . THR A 1 114 ? -1.737 -6.170 -7.523 1.00 85.38 114 THR A C 1
ATOM 939 O O . THR A 1 114 ? -2.025 -7.246 -7.002 1.00 85.38 114 THR A O 1
ATOM 942 N N . SER A 1 115 ? -0.803 -6.105 -8.477 1.00 82.44 115 SER A N 1
ATOM 943 C CA . SER A 1 115 ? -0.079 -7.295 -8.947 1.00 82.44 115 SER A CA 1
ATOM 944 C C . SER A 1 115 ? 0.841 -7.888 -7.872 1.00 82.44 115 SER A C 1
ATOM 946 O O . SER A 1 115 ? 0.999 -9.108 -7.798 1.00 82.44 115 SER A O 1
ATOM 948 N N . LEU A 1 116 ? 1.470 -7.039 -7.054 1.00 81.38 116 LEU A N 1
ATOM 949 C CA . LEU A 1 116 ? 2.268 -7.439 -5.895 1.00 81.38 116 LEU A CA 1
ATOM 950 C C . LEU A 1 116 ? 1.381 -8.132 -4.855 1.00 81.38 116 LEU A C 1
ATOM 952 O O . LEU A 1 116 ? 1.748 -9.187 -4.347 1.00 81.38 116 LEU A O 1
ATOM 956 N N . PHE A 1 117 ? 0.199 -7.576 -4.603 1.00 81.88 117 PHE A N 1
ATOM 957 C CA . PHE A 1 117 ? -0.788 -8.093 -3.669 1.00 81.88 117 PHE A CA 1
ATOM 958 C C . PHE A 1 117 ? -1.310 -9.475 -4.067 1.00 81.88 117 PHE A C 1
ATOM 960 O O . PHE A 1 117 ? -1.288 -10.393 -3.253 1.00 81.88 117 PHE A O 1
ATOM 967 N N . TYR A 1 118 ? -1.684 -9.685 -5.332 1.00 79.62 118 TYR A N 1
ATOM 968 C CA . TYR A 1 118 ? -2.103 -11.016 -5.789 1.00 79.62 118 TYR A CA 1
ATOM 969 C C . TYR A 1 118 ? -1.004 -12.070 -5.621 1.00 79.62 118 TYR A C 1
ATOM 971 O O . TYR A 1 118 ? -1.279 -13.217 -5.272 1.00 79.62 118 TYR A O 1
ATOM 979 N N . LYS A 1 119 ? 0.261 -11.689 -5.831 1.00 74.56 119 LYS A N 1
ATOM 980 C CA . LYS A 1 119 ? 1.392 -12.588 -5.564 1.00 74.56 119 LYS A CA 1
ATOM 981 C C . LYS A 1 119 ? 1.549 -12.874 -4.077 1.00 74.56 119 LYS A C 1
ATOM 983 O O . LYS A 1 119 ? 1.827 -14.013 -3.725 1.00 74.56 119 LYS A O 1
ATOM 988 N N . LEU A 1 120 ? 1.370 -11.862 -3.228 1.00 71.88 120 LEU A N 1
ATOM 989 C CA . LEU A 1 120 ? 1.379 -12.026 -1.777 1.00 71.88 120 LEU A CA 1
ATOM 990 C C . LEU A 1 120 ? 0.295 -13.000 -1.332 1.00 71.88 120 LEU A C 1
ATOM 992 O O . LEU A 1 120 ? 0.602 -13.900 -0.563 1.00 71.88 120 LEU A O 1
ATOM 996 N N . GLN A 1 121 ? -0.936 -12.870 -1.839 1.00 75.12 121 GLN A N 1
ATOM 997 C CA . GLN A 1 121 ? -2.037 -13.778 -1.500 1.00 75.12 121 GLN A CA 1
ATOM 998 C C . GLN A 1 121 ? -1.687 -15.239 -1.794 1.00 75.12 121 GLN A C 1
ATOM 1000 O O . GLN A 1 121 ? -1.959 -16.102 -0.974 1.00 75.12 121 GLN A O 1
ATOM 1005 N N . GLY A 1 122 ? -1.017 -15.524 -2.916 1.00 73.62 122 GLY A N 1
ATOM 1006 C CA . GLY A 1 122 ? -0.562 -16.885 -3.228 1.00 73.62 122 GLY A CA 1
ATOM 1007 C C . GLY A 1 122 ? 0.517 -17.438 -2.282 1.00 73.62 122 GLY A C 1
ATOM 1008 O O . GLY A 1 122 ? 0.769 -18.639 -2.291 1.00 73.62 122 GLY A O 1
ATOM 1009 N N . LEU A 1 123 ? 1.171 -16.581 -1.491 1.00 71.50 123 LEU A N 1
ATOM 1010 C CA . LEU A 1 123 ? 2.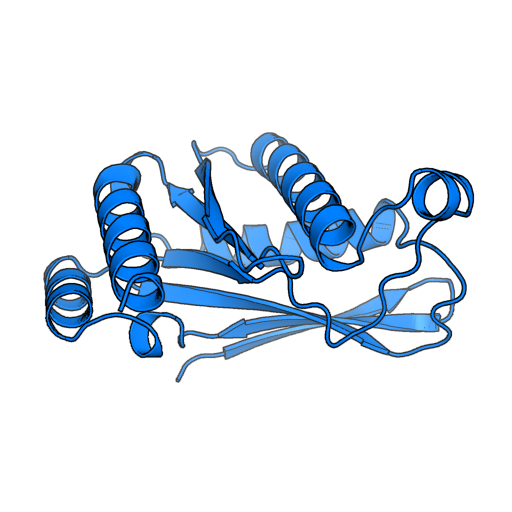177 -16.944 -0.482 1.00 71.50 123 LEU A CA 1
ATOM 1011 C C . LEU A 1 123 ? 1.615 -16.926 0.948 1.00 71.50 123 LEU A C 1
ATOM 1013 O O . LEU A 1 123 ? 2.228 -17.468 1.868 1.00 71.50 123 LEU A O 1
ATOM 1017 N N . LEU A 1 124 ? 0.479 -16.262 1.137 1.00 69.94 124 LEU A N 1
ATOM 1018 C CA . LEU A 1 124 ? -0.226 -16.125 2.396 1.00 69.94 124 LEU A CA 1
ATOM 1019 C C . LEU A 1 124 ? -1.062 -17.387 2.628 1.00 69.94 124 LEU A C 1
ATOM 1021 O O . LEU A 1 124 ? -2.023 -17.642 1.913 1.00 69.94 124 LEU A O 1
ATOM 1025 N N . ASP A 1 125 ? -0.758 -18.136 3.685 1.00 77.06 125 ASP A N 1
ATOM 1026 C CA . ASP A 1 125 ? -1.677 -19.148 4.233 1.00 77.06 125 ASP A CA 1
ATOM 1027 C C . ASP A 1 125 ? -2.781 -18.477 5.080 1.00 77.06 125 ASP A C 1
ATOM 1029 O O . ASP A 1 125 ? -3.048 -18.850 6.219 1.00 77.06 125 ASP A O 1
ATOM 1033 N N . MET A 1 126 ? -3.323 -17.361 4.582 1.00 77.38 126 MET A N 1
ATOM 1034 C CA . MET A 1 126 ? -4.324 -16.536 5.260 1.00 77.38 126 MET A CA 1
ATOM 1035 C C . MET A 1 126 ? -5.121 -15.701 4.252 1.00 77.38 126 MET A C 1
ATOM 1037 O O . MET A 1 126 ? -4.587 -15.236 3.243 1.00 77.38 126 MET A O 1
ATOM 1041 N N . ASN A 1 127 ? -6.396 -15.459 4.562 1.00 85.00 127 ASN A N 1
ATOM 1042 C CA . ASN A 1 127 ? -7.274 -14.634 3.737 1.00 85.00 127 ASN A CA 1
ATOM 1043 C C . ASN A 1 127 ? -6.991 -13.147 3.973 1.00 85.00 127 ASN A C 1
ATOM 1045 O O . ASN A 1 127 ? -7.329 -12.584 5.018 1.00 85.00 127 ASN A O 1
ATOM 1049 N N . VAL A 1 128 ? -6.390 -12.506 2.974 1.00 88.50 128 VAL A N 1
ATOM 1050 C CA . VAL A 1 128 ? -6.124 -11.063 2.971 1.00 88.50 128 VAL A CA 1
ATOM 1051 C C . VAL A 1 128 ? -6.944 -10.415 1.873 1.00 88.50 128 VAL A C 1
ATOM 1053 O O . VAL A 1 128 ? -7.032 -10.943 0.769 1.00 88.50 128 VAL A O 1
ATOM 1056 N N . VAL A 1 129 ? -7.525 -9.260 2.157 1.00 91.38 129 VAL A N 1
ATOM 1057 C CA . VAL A 1 129 ? -8.310 -8.449 1.230 1.00 91.38 129 VAL A CA 1
ATOM 1058 C C . VAL A 1 129 ? -7.525 -7.180 0.907 1.00 91.38 129 VAL A C 1
ATOM 1060 O O . VAL A 1 129 ? -7.019 -6.523 1.814 1.00 91.38 129 VAL A O 1
ATOM 1063 N N . ASP A 1 130 ? -7.429 -6.839 -0.379 1.00 92.50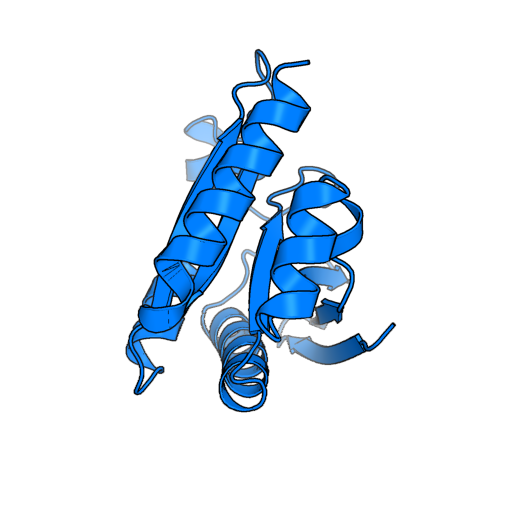 130 ASP A N 1
ATOM 1064 C CA . ASP A 1 130 ? -7.029 -5.502 -0.829 1.00 92.50 130 ASP A CA 1
ATOM 1065 C C . ASP A 1 130 ? -8.299 -4.677 -1.023 1.00 92.50 130 ASP A C 1
ATOM 1067 O O . ASP A 1 130 ? -9.155 -5.008 -1.849 1.00 92.50 130 ASP A O 1
ATOM 1071 N N . LEU A 1 131 ? -8.441 -3.630 -0.218 1.00 93.81 131 LEU A N 1
ATOM 1072 C CA . LEU A 1 131 ? -9.524 -2.668 -0.297 1.00 93.81 131 LEU A CA 1
ATOM 1073 C C . LEU A 1 131 ? -8.980 -1.363 -0.899 1.00 93.81 131 LEU A C 1
ATOM 1075 O O . LEU A 1 131 ? -8.482 -0.510 -0.158 1.00 93.81 131 LEU A O 1
ATOM 1079 N N . PRO A 1 132 ? -9.091 -1.169 -2.226 1.00 92.19 132 PRO A N 1
ATOM 1080 C CA . PRO A 1 132 ? -8.626 0.052 -2.860 1.00 92.19 132 PRO A CA 1
ATOM 1081 C C . PRO A 1 132 ? -9.544 1.239 -2.537 1.00 92.19 132 PRO A C 1
ATOM 1083 O O . PRO A 1 132 ? -10.778 1.123 -2.458 1.00 92.19 132 PRO A O 1
ATOM 1086 N N . ILE A 1 133 ? -8.928 2.406 -2.407 1.00 92.25 133 ILE A N 1
ATOM 1087 C CA . ILE A 1 133 ? -9.546 3.727 -2.347 1.00 92.25 133 ILE A CA 1
ATOM 1088 C C . ILE A 1 133 ? -9.071 4.486 -3.580 1.00 92.25 133 ILE A C 1
ATOM 1090 O O . ILE A 1 133 ? -7.872 4.578 -3.834 1.00 92.25 133 ILE A O 1
ATOM 1094 N N . CYS A 1 134 ? -10.024 5.010 -4.341 1.00 91.19 134 CYS A N 1
ATOM 1095 C CA . CYS A 1 134 ? -9.771 5.902 -5.459 1.00 91.19 134 CYS A CA 1
ATOM 1096 C C . CYS A 1 134 ? -10.387 7.248 -5.097 1.00 91.19 134 CYS A C 1
ATOM 1098 O O . CYS A 1 134 ? -11.580 7.303 -4.793 1.00 91.19 134 CYS A O 1
ATOM 1100 N N . ILE A 1 135 ? -9.575 8.295 -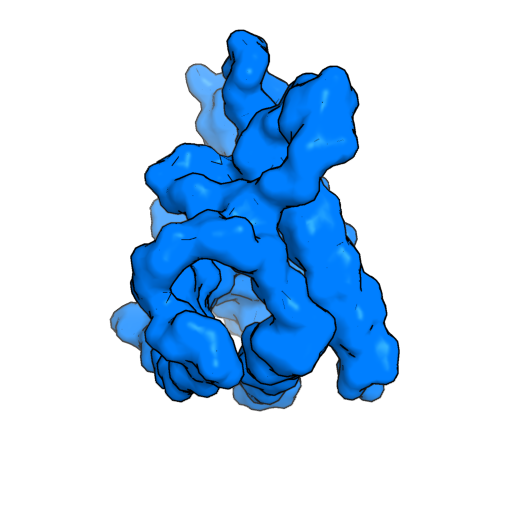5.098 1.00 88.31 135 ILE A N 1
ATOM 1101 C CA . ILE A 1 135 ? -10.017 9.670 -4.884 1.00 88.31 135 ILE A CA 1
ATOM 1102 C C . ILE A 1 135 ? -9.861 10.373 -6.227 1.00 88.31 135 ILE A C 1
ATOM 1104 O O . ILE A 1 135 ? -8.740 10.535 -6.706 1.00 88.31 135 ILE A O 1
ATOM 1108 N N . ASP A 1 136 ? -10.987 10.738 -6.836 1.00 83.06 136 ASP A N 1
ATOM 1109 C CA . ASP A 1 136 ? -11.004 11.564 -8.044 1.00 83.06 136 ASP A CA 1
ATOM 1110 C C . ASP A 1 136 ? -10.615 12.991 -7.652 1.00 83.06 136 ASP A C 1
ATOM 1112 O O . ASP A 1 136 ? -11.323 13.658 -6.896 1.00 83.06 136 ASP A O 1
ATOM 1116 N N . ALA A 1 137 ? -9.456 13.429 -8.134 1.00 78.19 137 ALA A N 1
ATOM 1117 C CA . ALA A 1 137 ? -8.928 14.762 -7.880 1.00 78.19 137 ALA A CA 1
ATOM 1118 C C . ALA A 1 137 ? -8.717 15.522 -9.195 1.00 78.19 137 ALA A C 1
ATOM 1120 O O . ALA A 1 137 ? -7.648 16.093 -9.423 1.00 78.19 137 ALA A O 1
ATOM 1121 N N . CYS A 1 138 ? -9.726 15.507 -10.077 1.00 69.12 138 CYS A N 1
ATOM 1122 C CA . CYS A 1 138 ? -9.806 16.351 -11.276 1.00 69.12 138 CYS A CA 1
ATOM 1123 C C . CYS A 1 138 ? -8.506 16.361 -12.105 1.00 69.12 138 CYS A C 1
ATOM 1125 O O . CYS A 1 138 ? -7.979 17.421 -12.449 1.00 69.12 138 CYS A O 1
ATOM 1127 N N . GLY A 1 139 ? -7.985 15.171 -12.415 1.00 66.81 139 GLY A N 1
ATOM 1128 C CA . GLY A 1 139 ? -6.773 14.985 -13.220 1.00 66.81 139 GLY A CA 1
ATOM 1129 C C . GLY A 1 139 ? -5.563 14.432 -12.464 1.00 66.81 139 GLY A C 1
ATOM 1130 O O . GLY A 1 139 ? -4.599 14.050 -13.120 1.00 66.81 139 GLY A O 1
ATOM 1131 N N . ASN A 1 140 ? -5.627 14.328 -11.130 1.00 70.88 140 ASN A N 1
ATOM 1132 C CA . ASN A 1 140 ? -4.582 13.732 -10.284 1.00 70.88 140 ASN A CA 1
ATOM 1133 C C . ASN A 1 140 ? -5.144 12.652 -9.344 1.00 70.88 140 ASN A C 1
ATOM 1135 O O . ASN A 1 140 ? -5.026 12.761 -8.123 1.00 70.88 140 ASN A O 1
ATOM 1139 N N . ASP A 1 141 ? -5.789 11.630 -9.909 1.00 83.88 141 ASP A N 1
ATOM 1140 C CA . ASP A 1 141 ? -6.409 10.550 -9.134 1.00 83.88 141 ASP A CA 1
ATOM 1141 C C . ASP A 1 141 ? -5.446 9.937 -8.111 1.00 83.88 141 ASP A C 1
ATOM 1143 O O . ASP A 1 141 ? -4.394 9.394 -8.458 1.00 83.88 141 ASP A O 1
ATOM 1147 N N . MET A 1 142 ? -5.840 9.942 -6.840 1.00 88.19 142 MET A N 1
ATOM 1148 C CA . MET A 1 142 ? -5.061 9.287 -5.795 1.00 88.19 142 MET A CA 1
ATOM 1149 C C . MET A 1 142 ? -5.567 7.866 -5.572 1.00 88.19 142 MET A C 1
ATOM 1151 O O . MET A 1 142 ? -6.759 7.633 -5.363 1.00 88.19 142 MET A O 1
ATOM 1155 N N . TYR A 1 143 ? -4.632 6.918 -5.556 1.00 92.19 143 TYR A N 1
ATOM 1156 C CA . TYR A 1 143 ? -4.911 5.512 -5.280 1.00 92.19 143 TYR A CA 1
ATOM 1157 C C . TYR A 1 143 ? -4.273 5.111 -3.953 1.00 92.19 143 TYR A C 1
ATOM 1159 O O . TYR A 1 143 ? -3.074 5.305 -3.747 1.00 92.19 143 TYR A O 1
ATOM 1167 N N . ILE A 1 144 ? -5.066 4.526 -3.061 1.00 93.12 144 ILE A N 1
ATOM 1168 C CA . ILE A 1 144 ? -4.602 3.982 -1.783 1.00 93.12 144 ILE A CA 1
ATOM 1169 C C . ILE A 1 144 ? -5.059 2.531 -1.704 1.00 93.12 144 ILE A C 1
ATOM 1171 O O . ILE A 1 144 ? -6.223 2.237 -1.954 1.00 93.12 144 ILE A O 1
ATOM 1175 N N . HIS A 1 145 ? -4.165 1.624 -1.339 1.00 94.81 145 HIS A N 1
ATOM 1176 C CA . HIS A 1 145 ? -4.504 0.231 -1.062 1.00 94.81 145 HIS A CA 1
ATOM 1177 C C . HIS A 1 145 ? -4.539 0.014 0.438 1.00 94.81 145 HIS A C 1
ATOM 1179 O O . HIS A 1 145 ? -3.570 0.366 1.108 1.00 94.81 145 HIS A O 1
ATOM 1185 N N . ILE A 1 146 ? -5.616 -0.575 0.956 1.00 94.75 146 ILE A N 1
ATOM 1186 C CA . ILE A 1 146 ? -5.678 -1.070 2.333 1.00 94.75 146 ILE A CA 1
ATOM 1187 C C . ILE A 1 146 ? -5.617 -2.593 2.283 1.00 94.75 146 ILE A C 1
ATOM 1189 O O . ILE A 1 146 ? -6.567 -3.241 1.849 1.00 94.75 146 ILE A O 1
ATOM 1193 N N . MET A 1 147 ? -4.509 -3.163 2.746 1.00 93.44 147 MET A N 1
ATOM 1194 C CA . MET A 1 147 ? -4.356 -4.604 2.907 1.00 93.44 147 MET A CA 1
ATOM 1195 C C . MET A 1 147 ? -4.772 -4.999 4.318 1.00 93.44 147 MET A C 1
ATOM 1197 O O . MET A 1 147 ? -4.213 -4.515 5.304 1.00 93.44 147 MET A O 1
ATOM 1201 N N . VAL A 1 148 ? -5.748 -5.894 4.415 1.00 93.69 148 VAL A N 1
ATOM 1202 C CA . VAL A 1 148 ? -6.371 -6.249 5.690 1.00 93.69 148 VAL A CA 1
ATOM 1203 C C . VAL A 1 148 ? -6.723 -7.727 5.739 1.00 93.69 148 VAL A C 1
ATOM 1205 O O . VAL A 1 148 ? -7.046 -8.330 4.717 1.00 93.69 148 VAL A O 1
ATOM 1208 N N . ARG A 1 149 ? -6.680 -8.327 6.927 1.00 91.94 149 ARG A N 1
ATOM 1209 C CA . ARG A 1 149 ? -7.205 -9.679 7.143 1.00 91.94 149 ARG A CA 1
ATOM 1210 C C . ARG A 1 149 ? -8.722 -9.660 7.011 1.00 91.94 149 ARG A C 1
ATOM 1212 O O . ARG A 1 149 ? -9.370 -8.679 7.372 1.00 91.94 149 ARG A O 1
ATOM 1219 N N . GLU A 1 150 ? -9.309 -10.741 6.513 1.00 91.38 150 GLU A N 1
ATOM 1220 C CA . GLU A 1 150 ? -10.762 -10.812 6.307 1.00 91.38 150 GLU A CA 1
ATOM 1221 C C . GLU A 1 150 ? -11.564 -10.506 7.591 1.00 91.38 150 GLU A C 1
ATOM 1223 O O . G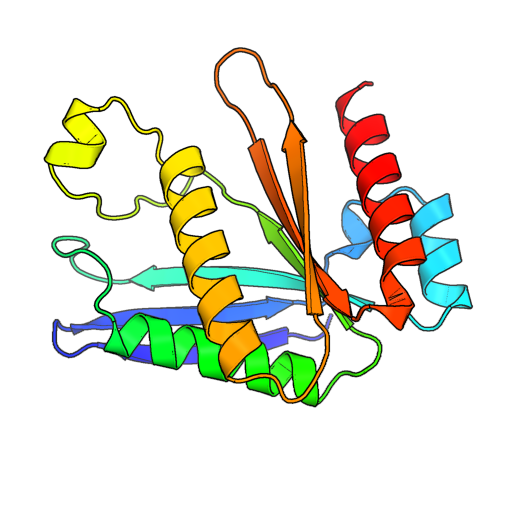LU A 1 150 ? -12.563 -9.787 7.545 1.00 91.38 150 GLU A O 1
ATOM 1228 N N . GLU A 1 151 ? -11.068 -10.938 8.753 1.00 91.69 151 GLU A N 1
ATOM 1229 C CA . GLU A 1 151 ? -11.668 -10.675 10.071 1.00 91.69 151 GLU A CA 1
ATOM 1230 C C . GLU A 1 151 ? -11.699 -9.184 10.462 1.00 91.69 151 GLU A C 1
ATOM 1232 O O . GLU A 1 151 ? -12.599 -8.736 11.172 1.00 91.69 151 GLU A O 1
ATOM 1237 N N . GLN A 1 152 ? -10.767 -8.384 9.939 1.00 93.62 152 GLN A N 1
ATOM 1238 C CA . GLN A 1 152 ? -10.652 -6.946 10.190 1.00 93.62 152 GLN A CA 1
ATOM 1239 C C . GLN A 1 152 ? -11.306 -6.098 9.082 1.00 93.62 152 GLN A C 1
ATOM 1241 O O . GLN A 1 152 ? -11.269 -4.864 9.128 1.00 93.62 152 GLN A O 1
ATOM 1246 N N . LEU A 1 153 ? -11.952 -6.718 8.086 1.00 94.69 153 LEU A N 1
ATOM 1247 C CA . LEU A 1 153 ? -12.494 -6.024 6.911 1.00 94.69 153 LEU A CA 1
ATOM 1248 C C . LEU A 1 153 ? -13.501 -4.919 7.267 1.00 94.69 153 LEU A C 1
ATOM 1250 O O . LEU A 1 153 ? -13.549 -3.880 6.607 1.00 94.69 153 LEU A O 1
ATOM 1254 N N . ASN A 1 154 ? -14.303 -5.110 8.317 1.00 95.31 154 ASN A N 1
ATOM 1255 C CA . ASN A 1 154 ? -15.246 -4.085 8.773 1.00 95.31 154 ASN A CA 1
ATOM 1256 C C . ASN A 1 154 ? -14.530 -2.833 9.302 1.00 95.31 154 ASN A C 1
ATOM 1258 O O . ASN A 1 154 ? -15.004 -1.721 9.070 1.00 95.31 154 ASN A O 1
ATOM 1262 N N . VAL A 1 155 ? -13.375 -2.995 9.955 1.00 95.38 155 VAL A N 1
ATOM 1263 C CA . VAL A 1 155 ? -12.538 -1.874 10.405 1.00 95.38 155 VAL A CA 1
ATOM 1264 C C . VAL A 1 155 ? -11.935 -1.159 9.196 1.00 95.38 155 VAL A C 1
ATOM 1266 O O . VAL A 1 155 ? -12.073 0.056 9.082 1.00 95.38 155 VAL A O 1
ATOM 1269 N N . ALA A 1 156 ? -11.381 -1.898 8.231 1.00 95.25 156 ALA A N 1
ATOM 1270 C CA . ALA A 1 156 ? -10.840 -1.315 7.000 1.00 95.25 156 ALA A CA 1
ATOM 1271 C C . ALA A 1 156 ? -11.885 -0.543 6.176 1.00 95.25 156 ALA A C 1
ATOM 1273 O O . ALA A 1 156 ? -11.578 0.514 5.629 1.00 95.25 156 ALA A O 1
ATOM 1274 N N . LYS A 1 157 ? -13.136 -1.017 6.113 1.00 96.50 157 LYS A N 1
ATOM 1275 C CA . LYS A 1 157 ? -14.236 -0.281 5.461 1.00 96.50 157 LYS A CA 1
ATOM 1276 C C . LYS A 1 157 ? -14.526 1.053 6.146 1.00 96.50 157 LYS A C 1
ATOM 1278 O O . LYS A 1 157 ? -14.777 2.036 5.454 1.00 96.50 157 LYS A O 1
ATOM 1283 N N . ARG A 1 158 ? -14.464 1.098 7.481 1.00 96.38 158 ARG A N 1
ATOM 1284 C CA . ARG A 1 158 ? -14.619 2.344 8.247 1.00 96.38 158 ARG A CA 1
ATOM 1285 C C . ARG A 1 158 ? -13.454 3.299 8.003 1.00 96.38 158 ARG A C 1
ATOM 1287 O O . ARG A 1 158 ? -13.711 4.464 7.741 1.00 96.38 158 ARG A O 1
ATOM 1294 N N . ILE A 1 159 ? -12.216 2.796 7.981 1.00 95.88 159 ILE A N 1
ATOM 1295 C CA . ILE A 1 159 ? -11.030 3.584 7.599 1.00 95.88 159 ILE A CA 1
ATOM 1296 C C . ILE A 1 159 ? -11.213 4.175 6.198 1.00 95.88 159 ILE A C 1
ATOM 1298 O O . ILE A 1 159 ? -11.009 5.365 5.996 1.00 95.88 159 ILE A O 1
ATOM 1302 N N . LYS A 1 160 ? -11.636 3.358 5.226 1.00 95.50 160 LYS A N 1
ATOM 1303 C CA . LYS A 1 160 ? -11.896 3.826 3.862 1.00 95.50 160 LYS A CA 1
ATOM 1304 C C . LYS A 1 160 ? -12.922 4.957 3.829 1.00 95.50 160 LYS A C 1
ATOM 1306 O O . LYS A 1 160 ? -12.700 5.933 3.121 1.00 95.50 160 LYS A O 1
ATOM 1311 N N . GLN A 1 161 ? -14.027 4.819 4.559 1.00 95.62 161 GLN A N 1
ATOM 1312 C CA . GLN A 1 161 ? -15.047 5.862 4.610 1.00 95.62 161 GLN A CA 1
ATOM 1313 C C . GLN A 1 161 ? -14.507 7.144 5.253 1.00 95.62 161 GLN A C 1
ATOM 1315 O O . GLN A 1 161 ? -14.681 8.212 4.684 1.00 95.62 161 GLN A O 1
ATOM 1320 N N . ASP A 1 162 ? -13.785 7.027 6.369 1.00 95.44 162 ASP A N 1
ATOM 1321 C CA . ASP A 1 162 ? -13.171 8.160 7.071 1.00 95.44 162 ASP A CA 1
ATOM 1322 C C . ASP A 1 162 ? -12.210 8.949 6.167 1.00 95.44 162 ASP A C 1
ATOM 1324 O O . ASP A 1 162 ? -12.273 10.177 6.098 1.00 95.44 162 ASP A O 1
ATOM 1328 N N . VAL A 1 163 ? -11.381 8.239 5.393 1.00 93.00 163 VAL A N 1
ATOM 1329 C CA . VAL A 1 163 ? -10.496 8.848 4.392 1.00 93.00 163 VAL A CA 1
ATOM 1330 C C . VAL A 1 163 ? -11.308 9.582 3.322 1.00 93.00 163 VAL A C 1
ATOM 1332 O O . VAL A 1 163 ? -11.035 10.748 3.048 1.00 93.00 163 VAL A O 1
ATOM 1335 N N . LEU A 1 164 ? -12.319 8.941 2.728 1.00 92.25 164 LEU A N 1
ATOM 1336 C CA . LEU A 1 164 ? -13.154 9.563 1.690 1.00 92.25 164 LEU A CA 1
ATOM 1337 C C . LEU A 1 164 ? -13.888 10.812 2.203 1.00 92.25 164 LEU A C 1
ATOM 1339 O O . LEU A 1 164 ? -13.939 11.826 1.503 1.00 92.25 164 LEU A O 1
ATOM 1343 N N . ASP A 1 165 ? -14.401 10.765 3.431 1.00 91.94 165 ASP A N 1
ATOM 1344 C CA . ASP A 1 165 ? -15.059 11.898 4.085 1.00 91.94 165 ASP A CA 1
ATOM 1345 C C . ASP A 1 165 ? -14.071 13.040 4.365 1.00 91.94 165 ASP A C 1
ATOM 1347 O O . ASP A 1 165 ? -14.446 14.211 4.312 1.00 91.94 165 ASP A O 1
ATOM 1351 N N . GLY A 1 166 ? -12.804 12.718 4.647 1.00 88.44 166 GLY A N 1
ATOM 1352 C CA . GLY A 1 166 ? -11.725 13.691 4.812 1.00 88.44 166 GLY A CA 1
ATOM 1353 C C . GLY A 1 166 ? -11.367 14.434 3.523 1.00 88.44 166 GLY A C 1
ATOM 1354 O O . GLY A 1 166 ? -11.104 15.631 3.578 1.00 88.44 166 GLY A O 1
ATOM 1355 N N . PHE A 1 167 ? -11.404 13.754 2.372 1.00 83.81 167 PHE A N 1
ATOM 1356 C CA . PHE A 1 167 ? -11.139 14.354 1.054 1.00 83.81 167 PHE A CA 1
ATOM 1357 C C . PHE A 1 167 ? -12.346 15.082 0.445 1.00 83.81 167 PHE A C 1
ATOM 1359 O O . PHE A 1 167 ? -12.173 15.888 -0.464 1.00 83.81 167 PHE A O 1
ATOM 1366 N N . SER A 1 168 ? -13.562 14.801 0.921 1.00 75.75 168 SER A N 1
ATOM 1367 C CA . SER A 1 168 ? -14.797 15.432 0.426 1.00 75.75 168 SER A CA 1
ATOM 1368 C C . SER A 1 168 ? -15.117 16.779 1.095 1.00 75.75 168 SER A C 1
ATOM 1370 O O . SER A 1 168 ? -16.143 17.384 0.781 1.00 75.75 168 SER A O 1
ATOM 1372 N N . LYS A 1 169 ? -14.287 17.221 2.046 1.00 59.81 169 LYS A N 1
ATOM 1373 C CA . LYS A 1 169 ? -14.410 18.496 2.770 1.00 59.81 169 LYS A CA 1
ATOM 1374 C C . LYS A 1 169 ? -13.534 19.569 2.142 1.00 59.81 169 LYS A C 1
ATOM 1376 O O . LYS A 1 169 ? -14.001 20.729 2.122 1.00 59.81 169 LYS A O 1
#

Foldseek 3Di:
DDKDWDWDADPVRKIKIKMKAQCLLVLFDPVLNVVLVVVVATEIEIDIDIDDDLPDADDPVNLVVNLVVVLVVCVVCVRYKYKYKQDLPDDGRDDPVCVVVVDRSSNVVLVSVVVSVVVSVVVDPAAKDWDWAWDDDPPRIIIMTIIGGPVCVVSVVVRNVRNNVVSVD

Sequence (169 aa):
MDAFEYRFTSKTGDIYIVRILNDGARFLSSEMISALEKSDVEVWGIYLNRIGSYKHVTGIRDLSLISNQIYSFFRSHDNAILYYVCDDIADVPMNDRKKAEGFTVQYYRNRLFTSLFYKLQGLLDMNVVDLPICIDACGNDMYIHIMVREEQLNVAKRIKQDVLDGFSK

Secondary structure (DSSP, 8-state):
--EEEEEEE-TTS-EEEEEEES-GGGGS-HHHHHHHHHTT-EEEEEEEEEES---SPPPHHHHHHHHHHHHHHHHH-TTEEEEEEE-SSS-----HHHHHTT--HHHHHHHHHHHHHHHHHTT-SS-EEEEEEEE--TT--EEEEEEEEGGGHHHHHHHHHHHHHHHT-

Radius of gyration: 16.21 Å; chains: 1; bounding box: 38×38×46 Å